Protein AF-A0A2Z5X174-F1 (afdb_monomer)

pLDDT: mean 81.09, std 17.41, range [47.31, 97.69]

Secondary structure (DSSP, 8-state):
--SSTTSSSSTTS------EEEEEEETTT-BEEEEEESSGGGGTTEEEEEEEESSHHHHHHHHHHHHHTTSSB--

Mean predicted aligned error: 10.35 Å

Sequence (75 aa):
MISDSLNSLRDSQESITAERWFIGKRADTGICEIVKGNSQEDLTDFVETWGAFNSQGEAIAKRVGLIRAGKCQPL

Foldseek 3Di:
DPPPVVVVVVVVPDPPLQFFWKWFQAPPQLAIDIDGDSDCVVRVRGPDMDDRDNDPVVVVVVNVVCCVVVNGPDD

Solvent-accessible surface area (backbone atoms only — not comparable to full-atom values): 4618 Å² total; per-residue (Å²): 144,83,76,74,78,71,66,68,68,60,75,77,70,66,84,75,57,68,72,23,18,30,37,32,25,34,76,90,73,35,37,61,46,80,44,82,42,85,50,77,72,82,49,71,77,33,78,45,74,50,71,80,25,85,38,66,67,56,40,50,56,50,49,54,51,33,36,77,69,69,73,26,45,81,132

Nearest PDB structures (foldseek):
  2qej-assembly1_C  TM=2.665E-01  e=5.031E+00  Staphylococcus aureus
  3r2t-assembly1_B-2  TM=2.764E-01  e=8.058E+00  Staphylococcus aureus subsp. aureus NCTC 8325

Structure (mmCIF, N/CA/C/O ba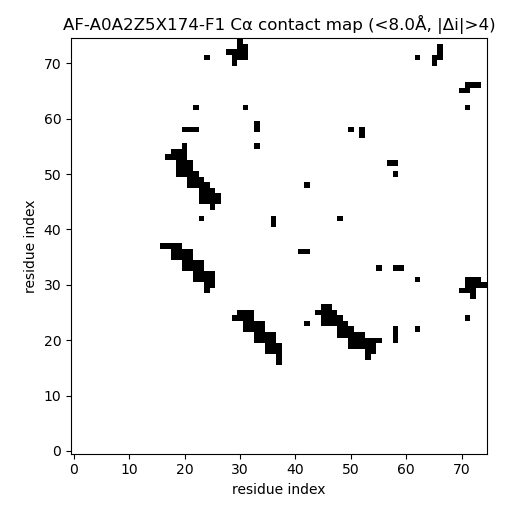ckbone):
data_AF-A0A2Z5X174-F1
#
_entry.id   AF-A0A2Z5X174-F1
#
loop_
_atom_site.group_PDB
_atom_site.id
_atom_site.type_symbol
_atom_site.label_atom_id
_atom_site.label_alt_id
_atom_site.label_comp_id
_atom_site.label_asym_id
_atom_site.label_entity_id
_atom_site.label_seq_id
_atom_site.pdbx_PDB_ins_code
_atom_site.Cartn_x
_atom_site.Cartn_y
_atom_site.Cartn_z
_atom_site.occupancy
_atom_site.B_iso_or_equiv
_atom_site.auth_seq_id
_atom_site.auth_comp_id
_atom_site.auth_asym_id
_atom_site.auth_atom_id
_atom_site.pdbx_PDB_model_num
ATOM 1 N N . MET A 1 1 ? 34.215 21.998 -35.498 1.00 47.31 1 MET A N 1
ATOM 2 C CA . MET A 1 1 ? 34.503 21.192 -34.291 1.00 47.31 1 MET A CA 1
ATOM 3 C C . MET A 1 1 ? 33.868 21.835 -33.050 1.00 47.31 1 MET A C 1
ATOM 5 O O . MET A 1 1 ? 34.575 22.123 -32.098 1.00 47.31 1 MET A O 1
ATOM 9 N N . ILE A 1 2 ? 32.554 22.114 -33.055 1.00 48.50 2 ILE A N 1
ATOM 10 C CA . ILE A 1 2 ? 31.841 22.663 -31.874 1.00 48.50 2 ILE A CA 1
ATOM 11 C C . ILE A 1 2 ? 30.409 22.088 -31.785 1.00 48.50 2 ILE A C 1
ATOM 13 O O . ILE A 1 2 ? 29.488 22.746 -31.319 1.00 48.50 2 ILE A O 1
ATOM 17 N N . SER A 1 3 ? 30.186 20.874 -32.293 1.00 51.47 3 SER A N 1
ATOM 18 C CA . SER A 1 3 ? 28.834 20.292 -32.402 1.00 51.47 3 SER A CA 1
ATOM 19 C C . SER A 1 3 ? 28.600 19.123 -31.441 1.00 51.47 3 SER A C 1
ATOM 21 O O . SER A 1 3 ? 27.452 18.822 -31.139 1.00 51.47 3 SER A O 1
ATOM 23 N N . ASP A 1 4 ? 29.664 18.523 -30.899 1.00 53.12 4 ASP A N 1
ATOM 24 C CA . ASP A 1 4 ? 29.560 17.321 -30.060 1.00 53.12 4 ASP A CA 1
ATOM 25 C C . ASP A 1 4 ? 29.454 17.619 -28.550 1.00 53.12 4 ASP A C 1
ATOM 27 O O . ASP A 1 4 ? 29.052 16.756 -27.775 1.00 53.12 4 ASP A O 1
ATOM 31 N N . SER A 1 5 ? 29.732 18.853 -28.104 1.00 53.25 5 SER A N 1
ATOM 32 C CA . SER A 1 5 ? 29.725 19.204 -26.667 1.00 53.25 5 SER A CA 1
ATOM 33 C C . SER A 1 5 ? 28.355 19.574 -26.083 1.00 53.25 5 SER A C 1
ATOM 35 O O . SER A 1 5 ? 28.252 19.762 -24.875 1.00 53.25 5 SER A O 1
ATOM 37 N N . LEU A 1 6 ? 27.291 19.659 -26.889 1.00 53.88 6 LEU A N 1
ATOM 38 C CA . LEU A 1 6 ? 25.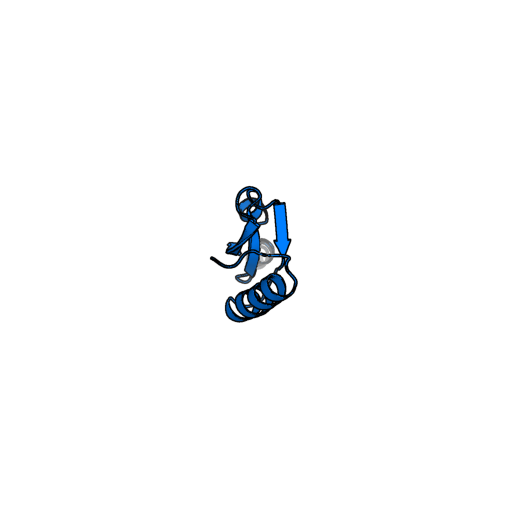928 19.904 -26.383 1.00 53.88 6 LEU A CA 1
ATOM 39 C C . LEU A 1 6 ? 25.122 18.617 -26.161 1.00 53.88 6 LEU A C 1
ATOM 41 O O . LEU A 1 6 ? 24.067 18.666 -25.533 1.00 53.88 6 LEU A O 1
ATOM 45 N N . ASN A 1 7 ? 25.625 17.463 -26.613 1.00 55.62 7 ASN A N 1
ATOM 46 C CA . ASN A 1 7 ? 24.932 16.185 -26.440 1.00 55.62 7 ASN A CA 1
ATOM 47 C C . ASN A 1 7 ? 25.289 15.461 -25.126 1.00 55.62 7 ASN A C 1
ATOM 49 O O . ASN A 1 7 ? 24.646 14.479 -24.787 1.00 55.62 7 ASN A O 1
ATOM 53 N N . SER A 1 8 ? 26.267 15.966 -24.361 1.00 53.91 8 SER A N 1
ATOM 54 C CA . SER A 1 8 ? 26.697 15.391 -23.070 1.00 53.91 8 SER A CA 1
ATOM 55 C C . SER A 1 8 ? 25.962 15.988 -21.852 1.00 53.91 8 SER A C 1
ATOM 57 O O . SER A 1 8 ? 25.946 15.409 -20.773 1.00 53.91 8 SER A O 1
ATOM 59 N N . LEU A 1 9 ? 25.278 17.128 -22.020 1.00 55.00 9 LEU A N 1
ATOM 60 C CA . LEU A 1 9 ? 24.486 17.773 -20.956 1.00 55.00 9 LEU A CA 1
ATOM 61 C C . LEU A 1 9 ? 23.010 17.345 -20.945 1.00 55.00 9 LEU A C 1
ATOM 63 O O . LEU A 1 9 ? 22.272 17.718 -20.037 1.00 55.00 9 LEU A O 1
ATOM 67 N N . ARG A 1 10 ? 22.574 16.553 -21.932 1.00 54.88 10 ARG A N 1
ATOM 68 C CA . ARG A 1 10 ? 21.218 15.982 -21.979 1.00 54.88 10 ARG A CA 1
ATOM 69 C C . ARG A 1 10 ? 21.112 14.612 -21.310 1.00 54.88 10 ARG A C 1
A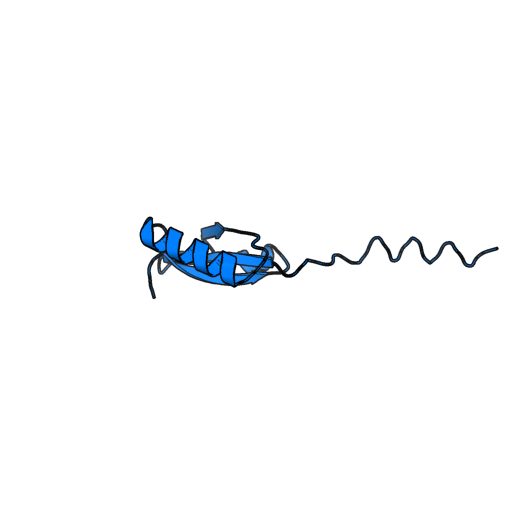TOM 71 O O . ARG A 1 10 ? 20.009 14.217 -20.970 1.00 54.88 10 ARG A O 1
ATOM 78 N N . ASP A 1 11 ? 22.235 13.961 -21.014 1.00 49.38 11 ASP A N 1
ATOM 79 C CA . ASP A 1 11 ? 22.259 12.678 -20.294 1.00 49.38 11 ASP A CA 1
ATOM 80 C C . ASP A 1 11 ? 22.239 12.829 -18.761 1.00 49.38 11 ASP A C 1
ATOM 82 O O . ASP A 1 11 ? 22.140 11.850 -18.031 1.00 49.38 11 ASP A O 1
ATOM 86 N N . SER A 1 12 ? 22.334 14.057 -18.236 1.00 55.56 12 SER A N 1
ATOM 87 C CA . SER A 1 12 ? 22.325 14.323 -16.784 1.00 55.56 12 SER A CA 1
ATOM 88 C C . SER A 1 12 ? 21.022 14.945 -16.271 1.00 55.56 12 SER A C 1
ATOM 90 O O . SER A 1 12 ? 20.925 15.273 -15.091 1.00 55.56 12 SER A O 1
ATOM 92 N N . GLN A 1 13 ? 20.009 15.105 -17.129 1.00 61.50 13 GLN A N 1
ATOM 93 C CA . GLN A 1 13 ? 18.689 15.621 -16.748 1.00 61.50 13 GLN A CA 1
ATOM 94 C C . GLN A 1 13 ? 17.550 14.850 -17.416 1.00 61.50 13 GLN A C 1
ATOM 96 O O . GLN A 1 13 ? 16.587 15.431 -17.903 1.00 61.50 13 GLN A O 1
ATOM 101 N N . GLU A 1 14 ? 17.619 13.528 -17.364 1.00 51.97 14 GLU A N 1
ATOM 102 C CA . GLU A 1 14 ? 16.411 12.719 -17.405 1.00 51.97 14 GLU A CA 1
ATOM 103 C C . GLU A 1 14 ? 16.465 11.790 -16.200 1.00 51.97 14 GLU A C 1
ATOM 105 O O . GLU A 1 14 ? 16.963 10.668 -16.239 1.00 51.97 14 GLU A O 1
ATOM 110 N N . SER A 1 15 ? 15.973 12.307 -15.071 1.00 55.81 15 SER A N 1
ATOM 111 C CA . SER A 1 15 ? 15.458 11.437 -14.026 1.00 55.81 15 SER A CA 1
ATOM 112 C C . SER A 1 15 ? 14.254 10.726 -14.637 1.00 55.81 15 SER A C 1
ATOM 114 O O . SER A 1 15 ? 13.108 11.145 -14.465 1.00 55.81 15 SER A O 1
ATOM 116 N N . ILE A 1 16 ? 14.522 9.670 -15.412 1.00 58.16 16 ILE A N 1
ATOM 117 C CA . ILE A 1 16 ? 13.561 8.611 -15.681 1.00 58.16 16 ILE A CA 1
ATOM 118 C C . ILE A 1 16 ? 13.297 8.016 -14.301 1.00 58.16 16 ILE A C 1
ATOM 120 O O . ILE A 1 16 ? 13.913 7.036 -13.879 1.00 58.16 16 ILE A O 1
ATOM 124 N N . THR A 1 17 ? 12.429 8.678 -13.540 1.00 57.59 17 THR A N 1
ATOM 125 C CA . THR A 1 17 ? 11.818 8.127 -12.344 1.00 57.59 17 THR A CA 1
ATOM 126 C C . THR A 1 17 ? 10.969 6.978 -12.859 1.00 57.59 17 THR A C 1
ATOM 128 O O . THR A 1 17 ? 9.811 7.144 -13.220 1.00 57.59 17 THR A O 1
ATOM 131 N N . ALA A 1 18 ? 11.603 5.816 -13.045 1.00 67.69 18 ALA A N 1
ATOM 132 C CA . ALA A 1 18 ? 10.930 4.603 -13.476 1.00 67.69 18 ALA A CA 1
ATOM 133 C C . ALA A 1 18 ? 9.696 4.455 -12.594 1.00 67.69 18 ALA A C 1
ATOM 135 O O . ALA A 1 18 ? 9.866 4.406 -11.382 1.00 67.69 18 ALA A O 1
ATOM 136 N N . GLU A 1 19 ? 8.500 4.474 -13.183 1.00 75.19 19 GLU A N 1
ATOM 137 C CA . GLU A 1 19 ? 7.241 4.613 -12.451 1.00 75.19 19 GLU A CA 1
ATOM 138 C C . GLU A 1 19 ? 7.206 3.687 -11.226 1.00 75.19 19 GLU A C 1
ATOM 140 O O . GLU A 1 19 ? 7.170 2.462 -11.363 1.00 75.19 19 GLU A O 1
ATOM 145 N N . ARG A 1 20 ? 7.269 4.264 -10.019 1.00 90.31 20 ARG A N 1
ATOM 146 C CA . ARG A 1 20 ? 7.339 3.496 -8.775 1.00 90.31 20 ARG A CA 1
ATOM 147 C C . ARG A 1 20 ? 6.013 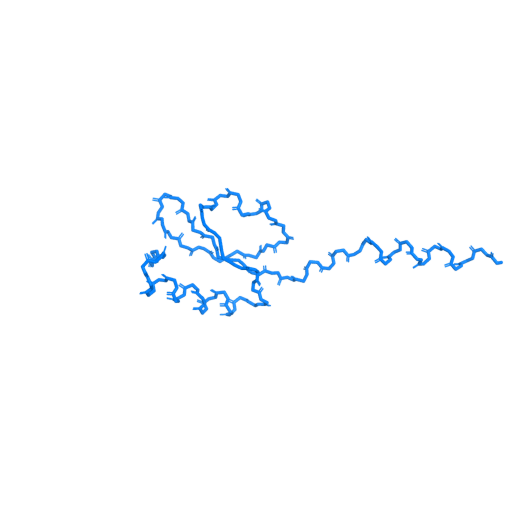3.510 -8.046 1.00 90.31 20 ARG A C 1
ATOM 149 O O . ARG A 1 20 ? 5.257 4.481 -8.058 1.00 90.31 20 ARG A O 1
ATOM 156 N N . TRP A 1 21 ? 5.763 2.397 -7.375 1.00 93.31 21 TRP A N 1
ATOM 157 C CA . TRP A 1 21 ? 4.583 2.205 -6.553 1.00 93.31 21 TRP A CA 1
ATOM 158 C C . TRP A 1 21 ? 4.984 2.135 -5.090 1.00 93.31 21 TRP A C 1
ATOM 160 O O . TRP A 1 21 ? 5.988 1.516 -4.733 1.00 93.31 21 TRP A O 1
ATOM 170 N N . PHE A 1 22 ? 4.172 2.741 -4.240 1.00 93.94 22 PHE A N 1
ATOM 171 C CA . PHE A 1 22 ? 4.367 2.766 -2.800 1.00 93.94 22 PHE A CA 1
ATOM 172 C C . PHE A 1 22 ? 3.070 2.386 -2.104 1.00 93.94 22 PHE A C 1
ATOM 174 O O . PHE A 1 22 ? 1.981 2.502 -2.665 1.00 93.94 22 PHE A O 1
ATOM 181 N N . ILE A 1 23 ? 3.198 1.922 -0.870 1.00 94.25 23 ILE A N 1
ATOM 182 C CA . ILE A 1 23 ? 2.089 1.724 0.051 1.00 94.25 23 ILE A CA 1
ATOM 183 C C . ILE A 1 23 ? 2.273 2.732 1.173 1.00 94.25 23 ILE A C 1
ATOM 185 O O . ILE A 1 23 ? 3.335 2.742 1.788 1.00 94.25 23 ILE A O 1
ATOM 189 N N . GLY A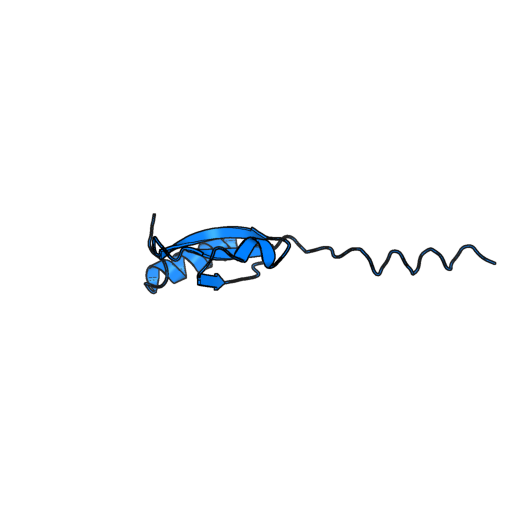 1 24 ? 1.262 3.543 1.450 1.00 93.75 24 GLY A N 1
ATOM 190 C CA . GLY A 1 24 ? 1.262 4.509 2.538 1.00 93.75 24 GLY A CA 1
ATOM 191 C C . GLY A 1 24 ? 0.171 4.195 3.554 1.00 93.75 24 GLY A C 1
ATOM 192 O O . GLY A 1 24 ? -0.971 3.948 3.171 1.00 93.75 24 GLY A O 1
ATOM 193 N N . LYS A 1 25 ? 0.508 4.175 4.846 1.00 94.81 25 LYS A N 1
ATOM 194 C CA . LYS A 1 25 ? -0.455 4.011 5.941 1.00 94.81 25 LYS A CA 1
ATOM 195 C C . LYS A 1 25 ? -0.935 5.369 6.433 1.00 94.81 25 LYS A C 1
ATOM 197 O O . LYS A 1 25 ? -0.121 6.178 6.879 1.00 94.81 25 LYS A O 1
ATOM 202 N N . ARG A 1 26 ? -2.247 5.600 6.414 1.00 92.31 26 ARG A N 1
ATOM 203 C CA . ARG A 1 26 ? -2.836 6.809 6.998 1.00 92.31 26 ARG A CA 1
ATOM 204 C C . ARG A 1 26 ? -2.825 6.741 8.526 1.00 92.31 26 ARG A C 1
ATOM 206 O O . ARG A 1 26 ? -3.134 5.699 9.109 1.00 92.31 26 ARG A O 1
ATOM 213 N N . ALA A 1 27 ? -2.475 7.857 9.164 1.00 89.38 27 ALA A N 1
ATOM 214 C CA . ALA A 1 27 ? -2.395 7.973 10.623 1.00 89.38 27 ALA A CA 1
ATOM 215 C C . ALA A 1 27 ? -3.744 7.731 11.314 1.00 89.38 27 ALA A C 1
ATOM 217 O O . ALA A 1 27 ? -3.811 7.111 12.371 1.00 89.38 27 ALA A O 1
ATOM 218 N N . ASP A 1 28 ? -4.801 8.265 10.710 1.00 90.44 28 ASP A N 1
ATOM 219 C CA . ASP A 1 28 ? -6.136 8.416 11.281 1.00 90.44 28 ASP A CA 1
ATOM 220 C C . ASP A 1 28 ? -6.944 7.113 11.264 1.00 90.44 28 ASP A C 1
ATOM 222 O O . ASP A 1 28 ? -7.617 6.767 12.230 1.00 90.44 28 ASP A O 1
ATOM 226 N N . THR A 1 29 ? -6.850 6.374 10.166 1.00 92.56 29 THR A N 1
ATOM 227 C CA . THR A 1 29 ? -7.660 5.186 9.887 1.00 92.56 29 THR A CA 1
ATOM 228 C C . THR A 1 29 ? -6.854 3.895 9.972 1.00 92.56 29 THR A C 1
ATOM 230 O O . THR A 1 29 ? -7.421 2.810 10.083 1.00 92.56 29 THR A O 1
ATOM 233 N N . GLY A 1 30 ? -5.521 3.974 9.882 1.00 93.00 30 GLY A N 1
ATOM 234 C CA . GLY A 1 30 ? -4.657 2.802 9.741 1.00 93.00 30 GLY A CA 1
ATOM 235 C C . GLY A 1 30 ? -4.837 2.057 8.412 1.00 93.00 30 GLY A C 1
ATOM 236 O O . GLY A 1 30 ? -4.270 0.971 8.244 1.00 93.00 30 GLY A O 1
ATOM 237 N N . ILE A 1 31 ? -5.609 2.622 7.479 1.00 94.94 31 ILE A N 1
ATOM 238 C CA . ILE A 1 31 ? -5.800 2.101 6.127 1.00 94.94 31 ILE A CA 1
ATOM 239 C C . ILE A 1 31 ? -4.522 2.337 5.328 1.00 94.94 31 ILE A C 1
ATOM 241 O O . ILE A 1 31 ? -3.867 3.373 5.453 1.00 94.94 31 ILE A O 1
ATOM 245 N N . CYS A 1 32 ? -4.179 1.355 4.496 1.00 95.31 32 CYS A N 1
ATOM 246 C CA . CYS A 1 32 ? -3.049 1.452 3.587 1.00 95.31 32 CYS A CA 1
ATOM 247 C C . CYS A 1 32 ? -3.507 1.686 2.146 1.00 95.31 32 CYS A C 1
ATOM 249 O O . CYS A 1 32 ? -4.276 0.898 1.579 1.00 95.31 32 CYS A O 1
ATOM 251 N N . GLU A 1 33 ? -2.972 2.740 1.545 1.00 93.00 33 GLU A N 1
ATOM 252 C CA . GLU A 1 33 ? -3.238 3.162 0.174 1.00 93.00 33 GLU A CA 1
ATOM 253 C C . GLU A 1 33 ? -2.057 2.834 -0.724 1.00 93.00 33 GLU A C 1
ATOM 255 O O . GLU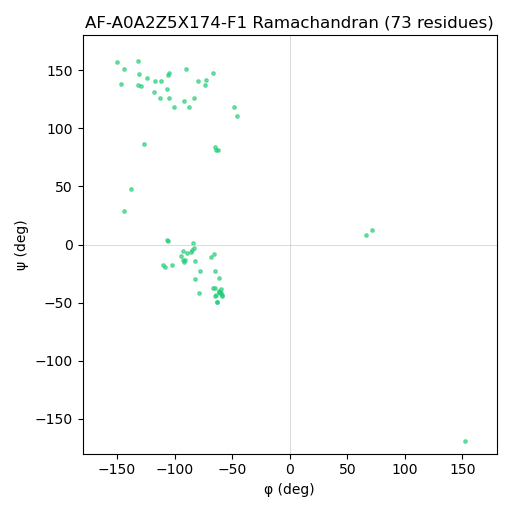 A 1 33 ? -0.910 2.860 -0.286 1.00 93.00 33 GLU A O 1
ATOM 260 N N . ILE A 1 34 ? -2.343 2.499 -1.980 1.00 93.00 34 ILE A N 1
ATOM 261 C CA . ILE A 1 34 ? -1.315 2.287 -2.995 1.00 93.00 34 ILE A CA 1
ATOM 262 C C . ILE A 1 34 ? -1.255 3.549 -3.832 1.00 93.00 34 ILE A C 1
ATOM 264 O O . ILE A 1 34 ? -2.238 3.897 -4.484 1.00 93.00 34 ILE A O 1
ATOM 268 N N . VAL A 1 35 ? -0.102 4.202 -3.825 1.00 91.12 35 VAL A N 1
ATOM 269 C CA . VAL A 1 35 ? 0.126 5.440 -4.565 1.00 91.12 35 VAL A CA 1
ATOM 270 C C . VAL A 1 35 ? 1.211 5.224 -5.610 1.00 91.12 35 VAL A C 1
ATOM 272 O O . VAL A 1 35 ? 2.190 4.505 -5.386 1.00 91.12 35 VAL A O 1
ATOM 275 N N . LYS A 1 36 ? 1.006 5.823 -6.781 1.00 89.88 36 LYS A N 1
ATOM 276 C CA . LYS A 1 36 ? 2.035 5.949 -7.809 1.00 89.88 36 LYS A CA 1
ATOM 277 C C . LYS A 1 36 ? 2.791 7.231 -7.493 1.00 89.88 36 LYS A C 1
ATOM 279 O O . LYS A 1 36 ? 2.167 8.284 -7.448 1.00 89.88 36 LYS A O 1
ATOM 284 N N . GLY A 1 37 ? 4.080 7.118 -7.208 1.00 77.75 37 GLY A N 1
ATOM 285 C CA . GLY A 1 37 ? 4.890 8.245 -6.762 1.00 77.75 37 GLY A CA 1
ATOM 286 C C . GLY A 1 37 ? 6.155 8.355 -7.589 1.00 77.75 37 GLY A C 1
ATOM 287 O O . GLY A 1 37 ? 6.825 7.353 -7.855 1.00 77.75 37 GLY A O 1
ATOM 288 N N . ASN A 1 38 ? 6.486 9.584 -7.966 1.00 66.19 38 ASN A N 1
ATOM 289 C CA . ASN A 1 38 ? 7.741 9.903 -8.647 1.00 66.19 38 ASN A CA 1
ATOM 290 C C . ASN A 1 38 ? 8.740 10.521 -7.653 1.00 66.19 38 ASN A C 1
ATOM 292 O O . ASN A 1 38 ? 9.944 10.522 -7.905 1.00 66.19 38 ASN A O 1
ATOM 296 N N . SER A 1 39 ? 8.229 11.001 -6.511 1.00 60.78 39 SER A N 1
ATOM 297 C CA . SER A 1 39 ? 8.954 11.758 -5.496 1.00 60.78 39 SER A CA 1
ATOM 298 C C . SER A 1 39 ? 8.451 11.402 -4.096 1.00 60.78 39 SER A C 1
ATOM 300 O O . SER A 1 39 ? 7.290 11.058 -3.895 1.00 60.78 39 SER A O 1
ATOM 302 N N . GLN A 1 40 ? 9.329 11.518 -3.102 1.00 60.72 40 GLN A N 1
ATOM 303 C CA . GLN A 1 40 ? 9.020 11.243 -1.692 1.00 60.72 40 GLN A CA 1
ATOM 304 C C . GLN A 1 40 ? 8.040 12.262 -1.073 1.00 60.72 40 GLN A C 1
ATOM 306 O O . GLN A 1 40 ? 7.512 12.040 0.012 1.00 60.72 40 GLN A O 1
ATOM 311 N N . GLU A 1 41 ? 7.776 13.358 -1.784 1.00 63.19 41 GLU A N 1
ATOM 312 C CA . GLU A 1 41 ? 6.850 14.431 -1.413 1.00 63.19 41 GLU A CA 1
ATOM 313 C C . GLU A 1 41 ? 5.390 13.954 -1.402 1.00 63.19 41 GLU A C 1
ATOM 315 O O . GLU A 1 41 ? 4.659 14.274 -0.467 1.00 63.19 41 GLU A O 1
ATOM 320 N N . ASP A 1 42 ? 5.010 13.076 -2.341 1.00 65.69 42 ASP A N 1
ATOM 321 C CA . ASP A 1 42 ? 3.673 12.456 -2.425 1.00 65.69 42 ASP A CA 1
ATOM 322 C C . ASP A 1 42 ? 3.365 11.522 -1.237 1.00 65.69 42 ASP A C 1
ATOM 324 O O . ASP A 1 42 ? 2.257 11.002 -1.101 1.00 65.69 42 ASP A O 1
ATOM 328 N N . LEU A 1 43 ? 4.363 11.261 -0.387 1.00 69.19 43 LEU A N 1
ATOM 329 C CA . LEU A 1 43 ? 4.284 10.332 0.734 1.00 69.19 43 LEU A CA 1
ATOM 330 C C . LEU A 1 43 ? 4.187 11.019 2.104 1.00 69.19 43 LEU A C 1
ATOM 332 O O . LEU A 1 43 ? 4.174 10.334 3.127 1.00 69.19 43 LEU A O 1
ATOM 336 N N . THR A 1 44 ? 4.130 12.352 2.135 1.00 71.19 44 THR A N 1
ATOM 337 C CA . THR A 1 44 ? 4.159 13.155 3.371 1.00 71.19 44 THR A CA 1
ATOM 338 C C . THR A 1 44 ? 2.946 12.955 4.284 1.00 71.19 44 THR A C 1
ATOM 340 O O . THR A 1 44 ? 3.069 13.129 5.495 1.00 71.19 44 THR A O 1
ATOM 343 N N . ASP A 1 45 ? 1.815 12.500 3.742 1.00 81.06 45 ASP A N 1
ATOM 344 C CA . ASP A 1 45 ? 0.584 12.240 4.503 1.00 81.06 45 ASP A CA 1
ATOM 345 C C . ASP A 1 45 ? 0.553 10.865 5.200 1.00 81.06 45 ASP A C 1
ATOM 347 O O . ASP A 1 45 ? -0.406 10.532 5.907 1.00 81.06 45 ASP A O 1
ATOM 351 N N . PHE A 1 46 ? 1.585 10.036 5.013 1.00 89.06 46 PHE A N 1
ATOM 352 C CA . PHE A 1 46 ? 1.622 8.677 5.546 1.00 89.06 46 PHE A CA 1
ATOM 353 C C . PHE A 1 46 ? 2.576 8.549 6.733 1.00 89.06 46 PHE A C 1
ATOM 355 O O . PHE A 1 46 ? 3.729 8.968 6.685 1.00 89.06 46 PHE A O 1
ATOM 362 N N . VAL A 1 47 ? 2.114 7.884 7.794 1.00 92.50 47 VAL A N 1
ATOM 363 C CA . VAL A 1 47 ? 2.932 7.639 9.001 1.00 92.50 47 VAL A CA 1
ATOM 364 C C . VAL A 1 47 ? 3.935 6.511 8.814 1.00 92.50 47 VAL A C 1
ATOM 366 O O . VAL A 1 47 ? 4.927 6.424 9.530 1.00 92.50 47 VAL A O 1
ATOM 369 N N . GLU A 1 48 ? 3.662 5.623 7.864 1.00 93.00 48 GLU A N 1
ATOM 370 C CA . GLU A 1 48 ? 4.546 4.531 7.489 1.00 93.00 48 GLU A CA 1
ATOM 371 C C . GLU A 1 48 ? 4.386 4.277 5.995 1.00 93.00 48 GLU A C 1
ATOM 373 O O . GLU A 1 48 ? 3.270 4.309 5.465 1.00 93.00 48 GLU A O 1
ATOM 378 N N . THR A 1 49 ? 5.503 4.039 5.311 1.00 93.25 49 THR A N 1
ATOM 379 C CA . THR A 1 49 ? 5.519 3.795 3.872 1.00 93.25 49 THR A CA 1
ATOM 380 C C . THR A 1 49 ? 6.342 2.560 3.535 1.00 93.25 49 THR A C 1
ATOM 382 O O . THR A 1 49 ? 7.332 2.242 4.195 1.00 93.25 49 THR A O 1
ATOM 385 N N . TRP A 1 50 ? 5.929 1.842 2.493 1.00 94.12 50 TRP A N 1
ATOM 386 C CA . TRP A 1 50 ? 6.643 0.685 1.960 1.00 94.12 50 TRP A CA 1
ATOM 387 C C . TRP A 1 50 ? 6.764 0.805 0.442 1.00 94.12 50 TRP A C 1
ATOM 389 O O . TRP A 1 50 ? 5.801 1.154 -0.233 1.00 94.12 50 TRP A O 1
ATOM 399 N N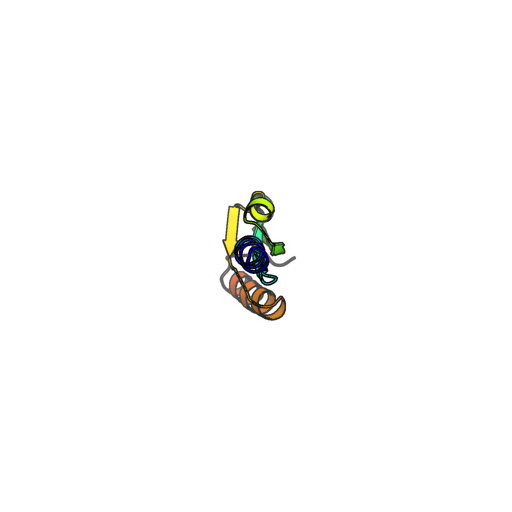 . GLY A 1 51 ? 7.934 0.487 -0.101 1.00 91.56 51 GLY A N 1
ATOM 400 C CA . GLY A 1 51 ? 8.256 0.629 -1.522 1.00 91.56 51 GLY A CA 1
ATOM 401 C C . GLY A 1 51 ? 9.760 0.847 -1.704 1.00 91.56 51 GLY A C 1
ATOM 402 O O . GLY A 1 51 ? 10.521 0.680 -0.754 1.00 91.56 51 GLY A O 1
ATOM 403 N N . ALA A 1 52 ? 10.251 1.214 -2.886 1.00 91.75 52 ALA A N 1
ATOM 404 C CA . ALA A 1 52 ? 9.547 1.409 -4.154 1.00 91.75 52 ALA A CA 1
ATOM 405 C C . ALA A 1 52 ? 9.346 0.086 -4.917 1.00 91.75 52 ALA A C 1
ATOM 407 O O . ALA A 1 52 ? 10.323 -0.605 -5.203 1.00 91.75 52 ALA A O 1
ATOM 408 N N . PHE A 1 53 ? 8.110 -0.240 -5.297 1.00 92.50 53 PHE A N 1
ATOM 409 C CA . PHE A 1 53 ? 7.790 -1.428 -6.096 1.00 92.50 53 PHE A CA 1
ATOM 410 C C . PHE A 1 53 ? 7.834 -1.126 -7.595 1.00 92.50 53 PHE A C 1
ATOM 412 O O . PHE A 1 53 ? 7.538 -0.006 -8.022 1.00 92.50 53 PHE A O 1
ATOM 419 N N . ASN A 1 54 ? 8.163 -2.144 -8.393 1.00 91.25 54 ASN A N 1
ATOM 420 C CA . ASN A 1 54 ? 8.296 -2.016 -9.848 1.00 91.25 54 ASN A CA 1
ATOM 421 C C . ASN A 1 54 ? 6.946 -2.097 -10.575 1.00 91.25 54 ASN A C 1
ATOM 423 O O . ASN A 1 54 ? 6.855 -1.793 -11.761 1.00 91.25 54 ASN A O 1
ATOM 427 N N . SER A 1 55 ? 5.892 -2.542 -9.888 1.00 92.75 55 SER A N 1
ATOM 428 C CA . SER A 1 55 ? 4.549 -2.641 -10.452 1.00 92.75 55 SER A CA 1
ATOM 429 C C . SER A 1 55 ? 3.471 -2.463 -9.387 1.00 92.75 55 SER A C 1
ATOM 431 O O . SER A 1 55 ? 3.675 -2.756 -8.206 1.00 92.75 55 SER A O 1
ATOM 433 N N . GLN A 1 56 ? 2.277 -2.064 -9.826 1.00 94.31 56 GLN A N 1
ATOM 434 C CA . GLN A 1 56 ? 1.101 -2.012 -8.962 1.00 94.31 56 GLN A CA 1
ATOM 435 C C . GLN A 1 56 ? 0.765 -3.392 -8.382 1.00 94.31 56 GLN A C 1
ATOM 437 O O . GLN A 1 56 ? 0.388 -3.495 -7.219 1.00 94.31 56 GLN A O 1
ATOM 442 N N . GLY A 1 57 ? 0.929 -4.462 -9.170 1.0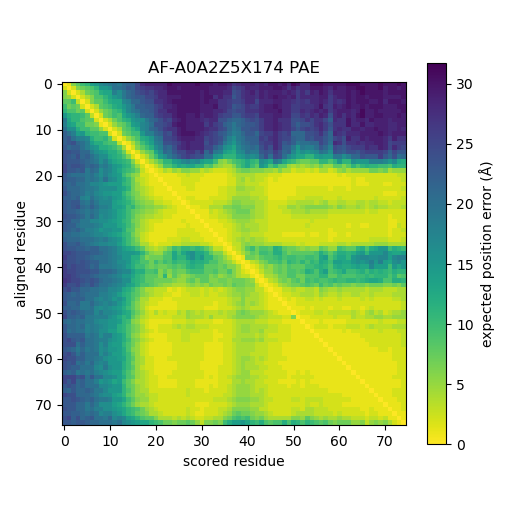0 96.50 57 GLY A N 1
ATOM 443 C CA . GLY A 1 57 ? 0.660 -5.834 -8.730 1.00 96.50 57 GLY A CA 1
ATOM 444 C C . GLY A 1 57 ? 1.535 -6.258 -7.548 1.00 96.50 57 GLY A C 1
ATOM 445 O O . GLY A 1 57 ? 1.040 -6.856 -6.593 1.00 96.50 57 GLY A O 1
ATOM 446 N N . GLU A 1 58 ? 2.813 -5.880 -7.565 1.00 96.25 58 GLU A N 1
ATOM 447 C CA . GLU A 1 58 ? 3.742 -6.115 -6.456 1.00 96.25 58 GLU A CA 1
ATOM 448 C C . GLU A 1 58 ? 3.323 -5.339 -5.195 1.00 96.25 58 GLU A C 1
ATOM 450 O O . GLU A 1 58 ? 3.252 -5.913 -4.103 1.00 96.25 58 GLU A O 1
ATOM 455 N N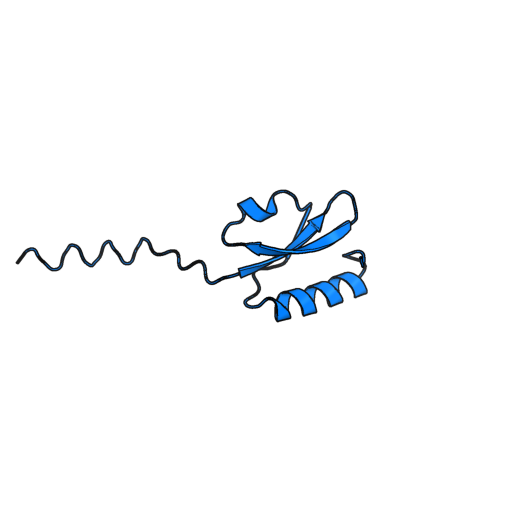 . ALA A 1 59 ? 2.944 -4.066 -5.349 1.00 95.75 59 ALA A N 1
ATOM 456 C CA . ALA A 1 59 ? 2.417 -3.255 -4.253 1.00 95.75 59 ALA A CA 1
ATOM 457 C C . ALA A 1 59 ? 1.114 -3.845 -3.673 1.00 95.75 59 ALA A C 1
ATOM 459 O O . ALA A 1 59 ? 0.939 -3.899 -2.455 1.00 95.75 59 ALA A O 1
ATOM 460 N N . ILE A 1 60 ? 0.216 -4.366 -4.515 1.00 96.38 60 ILE A N 1
ATOM 461 C CA . ILE A 1 60 ? -1.018 -5.039 -4.078 1.00 96.38 60 ILE A CA 1
ATOM 462 C C . ILE A 1 60 ? -0.690 -6.296 -3.271 1.00 96.38 60 ILE A C 1
ATOM 464 O O . ILE A 1 60 ? -1.207 -6.461 -2.162 1.00 96.38 60 ILE A O 1
ATOM 468 N N . ALA A 1 61 ? 0.184 -7.163 -3.788 1.00 97.69 61 ALA A N 1
ATOM 469 C CA . ALA A 1 61 ? 0.583 -8.390 -3.103 1.00 97.69 61 ALA A CA 1
ATOM 470 C C . ALA A 1 61 ? 1.203 -8.084 -1.731 1.00 97.69 61 ALA A C 1
ATOM 472 O O . ALA A 1 61 ? 0.838 -8.700 -0.722 1.00 97.69 61 ALA A O 1
ATOM 473 N N . LYS A 1 62 ? 2.078 -7.071 -1.663 1.00 97.62 62 LYS A N 1
ATOM 474 C CA . LYS A 1 62 ? 2.665 -6.622 -0.400 1.00 97.62 62 LYS A CA 1
ATOM 475 C C . LYS A 1 62 ? 1.611 -6.053 0.550 1.00 97.62 62 LYS A C 1
ATOM 477 O O . LYS A 1 62 ? 1.629 -6.416 1.725 1.00 97.62 62 LYS A O 1
ATOM 482 N N . ARG A 1 63 ? 0.665 -5.237 0.067 1.00 97.00 63 ARG A N 1
ATOM 483 C CA . ARG A 1 63 ? -0.425 -4.678 0.886 1.00 97.00 63 ARG A CA 1
ATOM 484 C C . ARG A 1 63 ? -1.273 -5.770 1.528 1.00 97.00 63 ARG A C 1
ATOM 486 O O . ARG A 1 63 ? -1.552 -5.697 2.720 1.00 97.00 63 ARG A O 1
ATOM 493 N N . VAL A 1 64 ? -1.634 -6.812 0.779 1.00 97.31 64 VAL A N 1
ATOM 494 C CA . VAL A 1 64 ? -2.368 -7.967 1.328 1.00 97.31 64 VAL A CA 1
ATOM 495 C C . VAL A 1 64 ? -1.566 -8.645 2.442 1.00 97.31 64 VAL A C 1
ATOM 497 O O . VAL A 1 64 ? -2.124 -8.985 3.485 1.00 97.31 64 VAL A O 1
ATOM 500 N N . GLY A 1 65 ? -0.251 -8.796 2.261 1.00 97.62 65 GLY A N 1
ATOM 501 C CA . GLY A 1 65 ? 0.642 -9.290 3.310 1.00 97.62 65 GLY A CA 1
ATOM 502 C C . GLY A 1 65 ? 0.648 -8.404 4.560 1.00 97.62 65 GLY A C 1
ATOM 503 O O . GLY A 1 65 ? 0.591 -8.921 5.673 1.00 97.62 65 GLY A O 1
ATOM 504 N N . LEU A 1 66 ? 0.657 -7.078 4.392 1.00 97.25 66 LEU A N 1
ATOM 505 C CA . LEU A 1 66 ? 0.591 -6.124 5.504 1.00 97.25 66 LEU A CA 1
ATOM 506 C C . LEU A 1 66 ? -0.742 -6.206 6.262 1.00 97.25 66 LEU A C 1
ATOM 508 O O . LEU A 1 66 ? -0.737 -6.126 7.489 1.00 97.25 66 LEU A O 1
ATOM 512 N N . ILE A 1 67 ? -1.859 -6.423 5.562 1.00 96.81 67 ILE A N 1
ATOM 513 C CA . ILE A 1 67 ? -3.172 -6.651 6.188 1.00 96.81 67 ILE A CA 1
ATOM 514 C C . ILE A 1 67 ? -3.149 -7.939 7.017 1.00 96.81 67 ILE A C 1
ATOM 516 O O . ILE A 1 67 ? -3.493 -7.927 8.195 1.00 96.81 67 ILE A O 1
ATOM 520 N N . ARG A 1 68 ? -2.663 -9.049 6.446 1.00 97.56 68 ARG A N 1
ATOM 521 C CA . ARG A 1 68 ? -2.558 -10.337 7.159 1.00 97.56 68 ARG A CA 1
ATOM 522 C C . ARG A 1 68 ? -1.633 -10.277 8.378 1.00 97.56 68 ARG A C 1
ATOM 524 O O . ARG A 1 68 ? -1.843 -11.015 9.331 1.00 97.56 68 ARG A O 1
ATOM 531 N N . ALA A 1 69 ? -0.630 -9.402 8.348 1.00 97.19 69 ALA A N 1
ATOM 532 C CA . ALA A 1 69 ? 0.290 -9.163 9.457 1.00 97.19 69 ALA A CA 1
ATOM 533 C C . ALA A 1 69 ? -0.238 -8.157 10.502 1.00 97.19 69 ALA A C 1
ATOM 535 O O . ALA A 1 69 ? 0.494 -7.823 11.430 1.00 97.19 69 ALA A O 1
ATOM 536 N N . GLY A 1 70 ? -1.457 -7.624 10.340 1.00 95.75 70 GLY A N 1
ATOM 537 C CA . GLY A 1 70 ? -2.041 -6.625 11.243 1.00 95.75 70 GLY A CA 1
ATOM 538 C C . GLY A 1 70 ? -1.414 -5.229 11.145 1.00 95.75 70 GLY A C 1
ATOM 539 O O . GLY A 1 70 ? -1.653 -4.384 12.005 1.00 95.75 70 GLY A O 1
ATOM 540 N N . LYS A 1 71 ? -0.602 -4.961 10.113 1.00 95.62 71 LYS A N 1
ATOM 541 C CA . LYS A 1 71 ? 0.052 -3.656 9.912 1.00 95.62 71 LYS A CA 1
ATOM 542 C C . LYS A 1 71 ? -0.859 -2.634 9.236 1.00 95.62 71 LYS A C 1
ATOM 544 O O . LYS A 1 71 ? -0.724 -1.439 9.503 1.00 95.62 71 LYS A O 1
ATOM 549 N N . CYS A 1 72 ? -1.779 -3.110 8.403 1.00 96.12 72 CYS A N 1
ATOM 550 C CA . CYS A 1 72 ? -2.751 -2.309 7.665 1.00 96.12 72 CYS A CA 1
ATOM 551 C C . CYS A 1 72 ? -4.172 -2.778 7.973 1.00 96.12 72 CYS A C 1
ATOM 553 O O . CYS A 1 72 ? -4.410 -3.983 8.065 1.00 96.12 72 CYS A O 1
ATOM 555 N N . GLN A 1 73 ? -5.113 -1.840 8.057 1.00 93.12 73 GLN A N 1
ATOM 556 C CA . GLN A 1 73 ? -6.537 -2.162 8.107 1.00 93.12 73 GLN A CA 1
ATOM 557 C C . GLN A 1 73 ? -7.066 -2.478 6.696 1.00 93.12 73 GLN A C 1
ATOM 559 O O . GLN A 1 73 ? -6.649 -1.825 5.728 1.00 93.12 73 GLN A O 1
ATOM 564 N N . PRO A 1 74 ? -7.950 -3.481 6.545 1.00 90.44 74 PRO A N 1
ATOM 565 C CA . PRO A 1 74 ? -8.752 -3.625 5.338 1.00 90.44 74 PRO A CA 1
ATOM 566 C C . PRO A 1 74 ? -9.747 -2.458 5.232 1.00 90.44 74 PRO A C 1
ATOM 568 O O . PRO A 1 74 ? -10.196 -1.933 6.249 1.00 90.44 74 PRO A O 1
ATOM 571 N N . LEU A 1 75 ? -10.052 -2.055 3.996 1.00 83.12 75 LEU A N 1
ATOM 572 C CA . LEU A 1 75 ? -11.157 -1.139 3.690 1.00 83.12 75 LEU A CA 1
ATOM 573 C C . LEU A 1 75 ? -12.505 -1.844 3.856 1.00 83.12 75 LEU A C 1
ATOM 575 O O . LEU A 1 75 ? -12.561 -3.048 3.509 1.00 83.12 75 LEU A O 1
#

Radius of gyration: 18.0 Å; Cα contacts (8 Å, |Δi|>4): 101; chains: 1; bounding box: 46×33×46 Å